Protein AF-A0A7C4DDV8-F1 (afdb_monomer_lite)

Secondary structure (DSSP, 8-state):
---STT--SSS---PPPP-SSS------SS-EEEEEEPTT-EEEEETTTEEEE-TT-EEEEEE--STTGGGTTTT-EEEEEESSEEEEEES--HHHHHHHHHHHHHHHHHHHHHHHHHHHHHHTT-----PPP-

Radius of gyration: 23.61 Å; chains: 1; bounding box: 50×37×75 Å

Structure (mmCIF, N/CA/C/O backbone):
data_AF-A0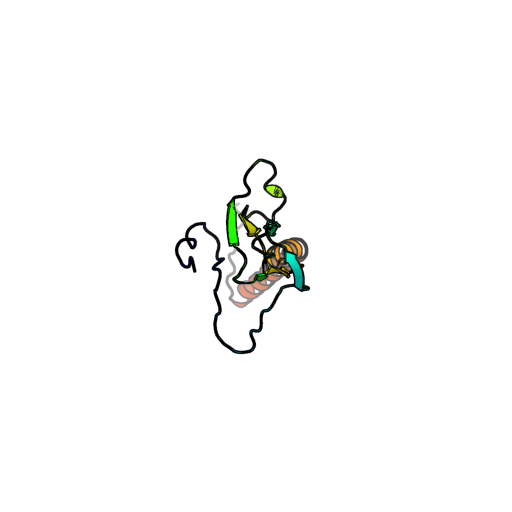A7C4DDV8-F1
#
_entry.id   AF-A0A7C4DDV8-F1
#
loop_
_atom_site.group_PDB
_atom_site.id
_atom_site.type_symbol
_atom_site.label_atom_id
_atom_site.label_alt_id
_atom_site.label_comp_id
_atom_site.label_asym_id
_atom_site.label_entity_id
_atom_site.label_seq_id
_atom_site.pdbx_PDB_ins_code
_atom_site.Cartn_x
_atom_site.Cartn_y
_atom_site.Cartn_z
_atom_site.occupancy
_atom_site.B_iso_or_equiv
_atom_site.auth_seq_id
_atom_site.auth_comp_id
_atom_site.auth_asym_id
_atom_site.auth_atom_id
_atom_site.pdbx_PDB_model_num
ATOM 1 N N . TRP A 1 1 ? -19.532 3.954 0.491 1.00 43.31 1 TRP A N 1
ATOM 2 C CA . TRP A 1 1 ? -19.492 3.662 -0.957 1.00 43.31 1 TRP A CA 1
ATOM 3 C C . TRP A 1 1 ? -19.506 5.002 -1.683 1.00 43.31 1 TRP A C 1
ATOM 5 O O . TRP A 1 1 ? -20.475 5.733 -1.536 1.00 43.31 1 TRP A O 1
ATOM 15 N N . GLN A 1 2 ? -18.420 5.367 -2.368 1.00 38.16 2 GLN A N 1
ATOM 16 C CA . GLN A 1 2 ? -18.270 6.601 -3.174 1.00 38.16 2 GLN A CA 1
ATOM 17 C C . GLN A 1 2 ? -17.723 6.240 -4.568 1.00 38.16 2 GLN A C 1
ATOM 19 O O . GLN A 1 2 ? -16.854 6.903 -5.129 1.00 38.16 2 GLN A O 1
ATOM 24 N N . GLY A 1 3 ? -18.153 5.100 -5.093 1.00 46.12 3 GLY A N 1
ATOM 25 C CA . GLY A 1 3 ? -17.775 4.639 -6.412 1.00 46.12 3 GLY A CA 1
A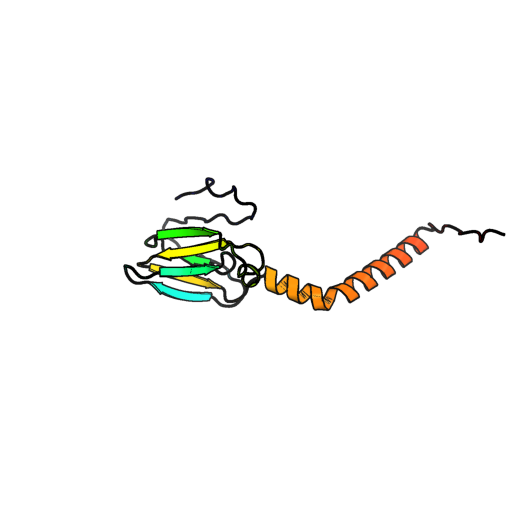TOM 26 C C . GLY A 1 3 ? -18.160 5.610 -7.525 1.00 46.12 3 GLY A C 1
ATOM 27 O O . GLY A 1 3 ? -19.008 6.498 -7.405 1.00 46.12 3 GLY A O 1
ATOM 28 N N . PHE A 1 4 ? -17.416 5.424 -8.604 1.00 47.19 4 PHE A N 1
ATOM 29 C CA . PHE A 1 4 ? -17.421 6.146 -9.869 1.00 47.19 4 PHE A CA 1
ATOM 30 C C . PHE A 1 4 ? -17.168 7.666 -9.830 1.00 47.19 4 PHE A C 1
ATOM 32 O O . PHE A 1 4 ? -16.542 8.183 -10.749 1.00 47.19 4 PHE A O 1
ATOM 39 N N . LYS A 1 5 ? -17.526 8.403 -8.769 1.00 43.47 5 LYS A N 1
ATOM 40 C CA . LYS A 1 5 ? -17.364 9.872 -8.726 1.00 43.47 5 LYS A CA 1
ATOM 41 C C . LYS A 1 5 ? -15.909 10.358 -8.648 1.00 43.47 5 LYS A C 1
ATOM 43 O O . LYS A 1 5 ? -15.659 11.536 -8.875 1.00 43.47 5 LYS A O 1
ATOM 48 N N . ARG A 1 6 ? -14.943 9.472 -8.372 1.00 48.41 6 ARG A N 1
ATOM 49 C CA . ARG A 1 6 ? -13.496 9.770 -8.397 1.00 48.41 6 ARG A CA 1
ATOM 50 C C . ARG A 1 6 ? -12.725 9.081 -9.528 1.00 48.41 6 ARG A C 1
ATOM 52 O O . ARG A 1 6 ? -11.508 9.197 -9.568 1.00 48.41 6 ARG A O 1
ATOM 59 N N . GLY A 1 7 ? -13.413 8.493 -10.512 1.00 46.41 7 GLY A N 1
ATOM 60 C CA . GLY A 1 7 ? -12.787 8.034 -11.764 1.00 46.41 7 GLY A CA 1
ATOM 61 C C . GLY A 1 7 ? -12.263 9.166 -12.667 1.00 46.41 7 GLY A C 1
ATOM 62 O O . GLY A 1 7 ? -11.968 8.928 -13.830 1.00 46.41 7 GLY A O 1
ATOM 63 N N . LEU A 1 8 ? -12.171 10.404 -12.161 1.00 45.28 8 LEU A N 1
ATOM 64 C CA . LEU A 1 8 ? -11.960 11.620 -12.947 1.00 45.28 8 LEU A CA 1
ATOM 65 C C . LEU A 1 8 ? -10.683 12.397 -12.579 1.00 45.28 8 LEU A C 1
ATOM 67 O O . LEU A 1 8 ? -10.655 13.619 -12.682 1.00 45.28 8 LEU A O 1
ATOM 71 N N . PHE A 1 9 ? -9.616 11.713 -12.158 1.00 46.75 9 PHE A N 1
ATOM 72 C CA . PHE A 1 9 ? -8.291 12.337 -11.999 1.00 46.75 9 PHE A CA 1
ATOM 73 C C . PHE A 1 9 ? -7.160 11.501 -12.609 1.00 46.75 9 PHE A C 1
ATOM 75 O O . PHE A 1 9 ? -6.079 11.393 -12.045 1.00 46.75 9 PHE A O 1
ATOM 82 N N . GLY A 1 10 ? -7.412 10.943 -13.795 1.00 47.81 10 GLY A N 1
ATOM 83 C CA . GLY A 1 10 ? -6.357 10.572 -14.738 1.00 47.81 10 GLY A CA 1
ATOM 84 C C . GLY A 1 10 ? -5.558 9.304 -14.444 1.00 47.81 10 GLY A C 1
ATOM 85 O O . GLY A 1 10 ? -4.703 8.992 -15.260 1.00 47.81 10 GLY A O 1
ATOM 86 N N . GLN A 1 11 ? -5.820 8.563 -13.363 1.00 56.41 11 GLN A N 1
ATOM 87 C CA . GLN A 1 11 ? -5.169 7.276 -13.087 1.00 56.41 11 GLN A CA 1
ATOM 88 C C . GLN A 1 11 ? -6.176 6.228 -12.587 1.00 56.41 11 GLN A C 1
ATOM 90 O O . GLN A 1 11 ? -7.175 6.534 -11.936 1.00 56.41 11 GLN A O 1
ATOM 95 N N . SER A 1 12 ? -5.903 4.981 -12.954 1.00 55.62 12 SER A N 1
ATOM 96 C CA . SER A 1 12 ? -6.744 3.781 -12.915 1.00 55.62 12 SER A CA 1
ATOM 97 C C . SER A 1 12 ? -6.936 3.167 -11.521 1.00 55.62 12 SER A C 1
ATOM 99 O O . SER A 1 12 ? -6.891 1.948 -11.375 1.00 55.62 12 SER A O 1
ATOM 101 N N . LEU A 1 13 ? -7.142 3.983 -10.487 1.00 61.62 13 LEU A N 1
ATOM 102 C CA . LEU A 1 13 ? -7.438 3.496 -9.139 1.00 61.62 13 LEU A CA 1
ATOM 103 C C . LEU A 1 13 ? -8.928 3.649 -8.831 1.00 61.62 13 LEU A C 1
ATOM 105 O O . LEU A 1 13 ? -9.445 4.752 -8.650 1.00 61.62 13 LEU A O 1
ATOM 109 N N . PHE A 1 14 ? -9.620 2.516 -8.746 1.00 72.38 14 PHE A N 1
ATOM 110 C CA . PHE A 1 14 ? -10.970 2.428 -8.206 1.00 72.38 14 PHE A CA 1
ATOM 111 C C . PHE A 1 14 ? -10.936 1.603 -6.922 1.00 72.38 14 PHE A C 1
ATOM 113 O O . PHE A 1 14 ? -10.376 0.513 -6.873 1.00 72.38 14 PHE A O 1
ATOM 120 N N . MET A 1 15 ? -11.544 2.138 -5.869 1.00 81.56 15 MET A N 1
ATOM 121 C CA . MET A 1 15 ? -11.661 1.436 -4.600 1.00 81.56 15 MET A CA 1
ATOM 122 C C . MET A 1 15 ? -12.907 0.559 -4.615 1.00 81.56 15 MET A C 1
ATOM 124 O O . MET A 1 15 ? -14.009 1.037 -4.902 1.00 81.56 15 MET A O 1
ATOM 128 N N . LEU A 1 16 ? -12.733 -0.717 -4.295 1.00 88.19 16 LEU A N 1
ATOM 129 C CA . LEU A 1 16 ? -13.822 -1.679 -4.195 1.00 88.19 16 LEU A CA 1
ATOM 130 C C . LEU A 1 16 ? -14.273 -1.785 -2.736 1.00 88.19 16 LEU A C 1
ATOM 132 O O . LEU A 1 16 ? -13.446 -1.943 -1.844 1.00 88.19 16 LEU A O 1
ATOM 136 N N . LYS A 1 17 ? -15.587 -1.720 -2.490 1.00 89.81 17 LYS A N 1
ATOM 137 C CA . LYS A 1 17 ? -16.166 -2.135 -1.204 1.00 89.81 17 LYS A CA 1
ATOM 138 C C . LYS A 1 17 ? -16.675 -3.560 -1.365 1.00 89.81 17 LYS A C 1
ATOM 140 O O . LYS A 1 17 ? -17.528 -3.804 -2.214 1.00 89.81 17 LYS A O 1
ATOM 145 N N . VAL A 1 18 ? -16.177 -4.461 -0.531 1.00 92.06 18 VAL A N 1
ATOM 146 C CA . VAL A 1 18 ? -16.659 -5.840 -0.422 1.00 92.06 18 VAL A CA 1
ATOM 147 C C . VAL A 1 18 ? -17.506 -5.954 0.848 1.00 92.06 18 VAL A C 1
ATOM 149 O O . VAL A 1 18 ? -17.205 -5.315 1.853 1.00 92.06 18 VAL A O 1
ATOM 152 N N . SER A 1 19 ? -18.598 -6.715 0.790 1.00 93.81 19 SER A N 1
ATOM 153 C CA . SER A 1 19 ? -19.496 -6.981 1.920 1.00 93.81 19 SER A CA 1
ATOM 154 C C . SER A 1 19 ? -20.131 -8.359 1.765 1.00 93.81 19 SER A C 1
ATOM 156 O O . SER A 1 19 ? -20.447 -8.748 0.641 1.00 93.81 19 SER A O 1
ATOM 158 N N . GLY A 1 20 ? -20.366 -9.058 2.870 1.00 94.88 20 GLY A N 1
ATOM 159 C CA . GLY A 1 20 ? -20.937 -10.404 2.894 1.00 94.88 20 GLY A CA 1
ATOM 160 C C . GLY A 1 20 ? -20.190 -11.299 3.878 1.00 94.88 20 GLY A C 1
ATOM 161 O O . GLY A 1 20 ? -19.327 -10.826 4.615 1.00 94.88 20 GLY A O 1
ATOM 162 N N . GLU A 1 21 ? -20.514 -12.587 3.867 1.00 96.19 21 GLU A N 1
ATOM 163 C CA . GLU A 1 21 ? -19.883 -13.597 4.717 1.00 96.19 21 GLU A CA 1
ATOM 164 C C . GLU A 1 21 ? -19.090 -14.578 3.849 1.00 96.19 21 GLU A C 1
ATOM 166 O O . GLU A 1 21 ? -19.619 -15.155 2.899 1.00 96.19 21 GLU A O 1
ATOM 171 N N . GLY A 1 22 ? -17.804 -14.749 4.151 1.00 95.56 22 GLY A N 1
ATOM 172 C CA . GLY A 1 22 ? -16.916 -15.630 3.400 1.00 95.56 22 GLY A CA 1
ATOM 173 C C . GLY A 1 22 ? -15.451 -15.220 3.509 1.00 95.56 22 GLY A C 1
ATOM 174 O O . GLY A 1 22 ? -15.106 -14.248 4.180 1.00 95.56 22 GLY A O 1
ATOM 175 N N . LEU A 1 23 ? -14.581 -15.973 2.837 1.00 95.56 23 LEU A N 1
ATOM 176 C CA . LEU A 1 23 ? -13.158 -15.654 2.743 1.00 95.56 23 LEU A CA 1
ATOM 177 C C . LEU A 1 23 ? -12.909 -14.671 1.596 1.00 95.56 23 LEU A C 1
ATOM 179 O O . LEU A 1 23 ? -13.321 -14.917 0.462 1.00 95.56 23 LEU A O 1
ATOM 183 N N . LEU A 1 24 ? -12.188 -13.588 1.887 1.00 92.75 24 LEU A N 1
ATOM 184 C CA . LEU A 1 24 ? -11.685 -12.645 0.893 1.00 92.75 24 LEU A CA 1
ATOM 185 C C . LEU A 1 24 ? -10.178 -12.838 0.731 1.00 92.75 24 LEU A C 1
ATOM 187 O O . LEU A 1 24 ? -9.424 -12.739 1.697 1.00 92.75 24 LEU A O 1
ATOM 191 N N . PHE A 1 25 ? -9.744 -13.073 -0.503 1.00 94.69 25 PHE A N 1
ATOM 192 C CA . PHE A 1 25 ? -8.332 -13.134 -0.858 1.00 94.69 25 PHE A CA 1
ATOM 193 C C . PHE A 1 25 ? -7.935 -11.844 -1.572 1.00 94.69 25 PHE A C 1
ATOM 195 O O . PHE A 1 25 ? -8.598 -11.428 -2.522 1.00 94.69 25 PHE A O 1
ATOM 202 N N . VAL A 1 26 ? -6.843 -11.232 -1.121 1.00 92.56 26 VAL A N 1
ATOM 203 C CA . VAL A 1 26 ? -6.222 -10.060 -1.749 1.00 92.56 26 VAL A CA 1
ATOM 204 C C . VAL A 1 26 ? -4.766 -10.377 -2.062 1.00 92.56 26 VAL A C 1
ATOM 206 O O . VAL A 1 26 ? -4.126 -11.141 -1.339 1.00 92.56 26 VAL A O 1
ATOM 209 N N . ASN A 1 27 ? -4.237 -9.805 -3.139 1.00 93.00 27 ASN A N 1
ATOM 210 C CA . ASN A 1 27 ? -2.821 -9.901 -3.474 1.00 93.00 27 ASN A CA 1
ATOM 211 C C . ASN A 1 27 ? -2.131 -8.550 -3.258 1.00 93.00 27 ASN A C 1
ATOM 213 O O . ASN A 1 27 ? -2.757 -7.498 -3.341 1.00 93.00 27 ASN A O 1
ATOM 217 N N . ALA A 1 28 ? -0.825 -8.602 -3.026 1.00 94.56 28 ALA A N 1
ATOM 218 C CA . ALA A 1 28 ? 0.043 -7.441 -2.889 1.00 94.56 28 ALA A CA 1
ATOM 219 C C . ALA A 1 28 ? 1.328 -7.668 -3.687 1.00 94.56 28 ALA A C 1
ATOM 221 O O . ALA A 1 28 ? 1.714 -8.812 -3.947 1.00 94.56 28 ALA A O 1
ATOM 222 N N . PHE A 1 29 ? 2.006 -6.587 -4.065 1.00 94.56 29 PHE A N 1
ATOM 223 C CA . PHE A 1 29 ? 3.360 -6.663 -4.600 1.00 94.56 29 PHE A CA 1
ATOM 224 C C . PHE A 1 29 ? 4.376 -6.478 -3.464 1.00 94.56 29 PHE A C 1
ATOM 226 O O . PHE A 1 29 ? 4.488 -5.409 -2.869 1.00 94.56 29 PHE A O 1
ATOM 233 N N . GLY A 1 30 ? 5.110 -7.544 -3.136 1.00 95.19 30 GLY A N 1
ATOM 234 C CA . GLY A 1 30 ? 5.963 -7.596 -1.946 1.00 95.19 30 GLY A CA 1
ATOM 235 C C . GLY A 1 30 ? 5.245 -8.208 -0.741 1.00 95.19 30 GLY A C 1
ATOM 236 O O . GLY A 1 30 ? 4.447 -9.130 -0.890 1.00 95.19 30 GLY A O 1
ATOM 237 N N . ALA A 1 31 ? 5.573 -7.728 0.457 1.00 96.88 31 ALA A N 1
ATOM 238 C CA . ALA A 1 31 ? 4.935 -8.158 1.700 1.00 96.88 31 ALA A CA 1
ATOM 239 C C . ALA A 1 31 ? 3.722 -7.274 2.018 1.00 96.88 31 ALA A C 1
ATOM 241 O O . ALA A 1 31 ? 3.671 -6.126 1.577 1.00 96.88 31 ALA A O 1
ATOM 242 N N . ILE A 1 32 ? 2.781 -7.805 2.801 1.00 97.31 32 ILE A N 1
ATOM 243 C CA . ILE A 1 32 ?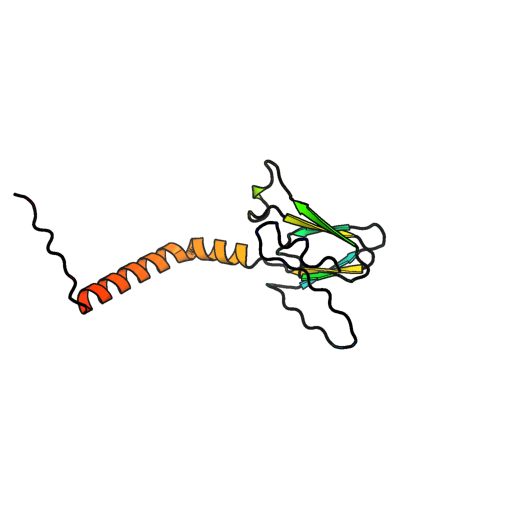 1.692 -7.024 3.395 1.00 97.31 32 ILE A CA 1
ATOM 244 C C . ILE A 1 32 ? 2.127 -6.601 4.795 1.00 97.31 32 ILE A C 1
ATOM 246 O O . ILE A 1 32 ? 2.467 -7.453 5.616 1.00 97.31 32 ILE A O 1
ATOM 250 N N . ASP A 1 33 ? 2.088 -5.301 5.056 1.00 97.44 33 ASP A N 1
ATOM 251 C CA . ASP A 1 33 ? 2.297 -4.709 6.372 1.00 97.44 33 ASP A CA 1
ATOM 252 C C . ASP A 1 33 ? 0.965 -4.169 6.914 1.00 97.44 33 ASP A C 1
ATOM 254 O O . ASP A 1 33 ? 0.169 -3.581 6.176 1.00 97.44 33 ASP A O 1
ATOM 258 N N . ARG A 1 34 ? 0.689 -4.430 8.194 1.00 98.06 34 ARG A N 1
ATOM 259 C CA . ARG A 1 34 ? -0.608 -4.180 8.835 1.00 98.06 34 ARG A CA 1
ATOM 260 C C . ARG A 1 34 ? -0.453 -3.117 9.913 1.00 98.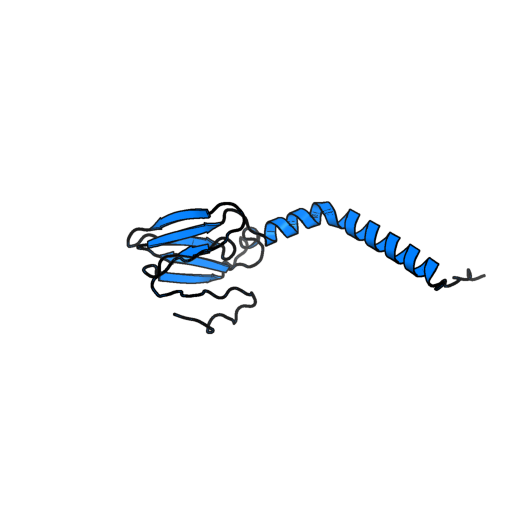06 34 ARG A C 1
ATOM 262 O O . ARG A 1 34 ? 0.315 -3.291 10.855 1.00 98.06 34 ARG A O 1
ATOM 269 N N . HIS A 1 35 ? -1.264 -2.072 9.812 1.00 98.25 35 HIS A N 1
ATOM 270 C CA . HIS A 1 35 ? -1.288 -0.938 10.728 1.00 98.25 35 HIS A CA 1
ATOM 271 C C . HIS A 1 35 ? -2.654 -0.842 11.401 1.00 98.25 35 HIS A C 1
ATOM 273 O O . HIS A 1 35 ? -3.660 -0.631 10.726 1.00 98.25 35 HIS A O 1
ATOM 279 N N . SER A 1 36 ? -2.683 -0.962 12.728 1.00 98.50 36 SER A N 1
ATOM 280 C CA . SER A 1 36 ? -3.907 -0.781 13.513 1.00 98.50 36 SER A CA 1
ATOM 281 C C . SER A 1 36 ? -4.029 0.681 13.922 1.00 98.50 36 SER A C 1
ATOM 283 O O . SER A 1 36 ? -3.158 1.203 14.620 1.00 98.50 36 SER A O 1
ATOM 285 N N . LEU A 1 37 ? -5.097 1.342 13.478 1.00 98.50 37 LEU A N 1
ATOM 286 C CA . LEU A 1 37 ? -5.411 2.720 13.831 1.00 98.50 37 LEU A CA 1
ATOM 287 C C . LEU A 1 37 ? -6.483 2.744 14.913 1.00 98.50 37 LEU A C 1
ATOM 289 O O . LEU A 1 37 ? -7.573 2.193 14.753 1.00 98.50 37 LEU A O 1
ATOM 293 N N . LYS A 1 38 ? -6.205 3.443 16.010 1.00 98.19 38 LYS A N 1
ATOM 294 C CA . LYS A 1 38 ? -7.201 3.767 17.034 1.00 98.19 38 LYS A CA 1
ATOM 295 C C . LYS A 1 38 ? -8.092 4.919 16.570 1.00 98.19 38 LYS A C 1
ATOM 297 O O . LYS A 1 38 ? -7.826 5.609 15.586 1.00 98.19 38 LYS A O 1
ATOM 302 N N . SER A 1 39 ? -9.172 5.155 17.310 1.00 97.50 39 SER A N 1
ATOM 303 C CA . SER A 1 39 ? -10.047 6.304 17.067 1.00 97.50 39 SER A CA 1
ATOM 304 C C . SER A 1 39 ? -9.257 7.613 17.145 1.00 97.50 39 SER A C 1
ATOM 306 O O . SER A 1 39 ? -8.630 7.898 18.163 1.00 97.50 39 SER A O 1
ATOM 308 N N . GLY A 1 40 ? -9.326 8.418 16.085 1.00 96.00 40 GLY A N 1
ATOM 309 C CA . GLY A 1 40 ? -8.607 9.692 15.974 1.00 96.00 40 GLY A CA 1
ATOM 310 C C . GLY A 1 40 ? -7.179 9.583 15.430 1.00 96.00 40 GLY A C 1
ATOM 311 O O . GLY A 1 40 ? -6.588 10.614 15.119 1.00 96.00 40 GLY A O 1
ATOM 312 N N . GLU A 1 41 ? -6.637 8.373 15.261 1.00 98.25 41 GLU A N 1
ATOM 313 C CA . GLU A 1 41 ? -5.364 8.162 14.568 1.00 98.25 41 GLU A CA 1
ATOM 314 C C . GLU A 1 41 ? -5.566 8.167 13.049 1.00 98.25 41 GLU A C 1
ATOM 316 O O . GLU A 1 41 ? -6.656 7.891 12.536 1.00 98.25 41 GLU A O 1
ATOM 321 N N . SER A 1 42 ? -4.502 8.500 12.320 1.00 97.56 42 SER A N 1
ATOM 322 C CA . SER A 1 42 ? -4.523 8.529 10.860 1.00 97.56 42 SER A CA 1
ATOM 323 C C . SER A 1 42 ? -3.206 8.061 10.260 1.00 97.56 42 SER A C 1
ATOM 325 O O . SER A 1 42 ? -2.153 8.189 10.885 1.00 97.56 42 SER A O 1
ATOM 327 N N . LEU A 1 43 ? -3.283 7.545 9.037 1.00 96.38 43 LEU A N 1
ATOM 328 C CA . LEU A 1 43 ? -2.149 7.106 8.239 1.00 96.38 43 LEU A CA 1
ATOM 329 C C . LEU A 1 43 ? -2.279 7.665 6.823 1.00 96.38 43 LEU A C 1
ATOM 331 O O . LEU A 1 43 ? -3.299 7.469 6.164 1.00 96.38 43 LEU A O 1
ATOM 335 N N . ILE A 1 44 ? -1.238 8.349 6.349 1.00 93.75 44 ILE A N 1
ATOM 336 C CA . ILE A 1 44 ? -1.138 8.802 4.958 1.00 93.75 44 ILE A CA 1
ATOM 337 C C . ILE A 1 44 ? -0.364 7.743 4.180 1.00 93.75 44 ILE A C 1
ATOM 339 O O . ILE A 1 44 ? 0.786 7.454 4.505 1.00 93.75 44 ILE A O 1
ATOM 343 N N . VAL A 1 45 ? -0.996 7.185 3.153 1.00 91.12 45 VAL A N 1
ATOM 344 C CA . VAL A 1 45 ? -0.455 6.102 2.333 1.00 91.12 45 VAL A CA 1
ATOM 345 C C . VAL A 1 45 ? -0.418 6.547 0.876 1.00 91.12 45 VAL A C 1
ATOM 347 O O . VAL A 1 45 ? -1.368 7.145 0.368 1.00 91.12 45 VAL A O 1
ATOM 350 N N . ASP A 1 46 ? 0.680 6.252 0.189 1.00 87.06 46 ASP A N 1
ATOM 351 C CA . ASP A 1 46 ? 0.752 6.373 -1.265 1.00 87.06 46 ASP A CA 1
ATOM 352 C C . ASP A 1 46 ? -0.278 5.438 -1.932 1.00 87.06 46 ASP A C 1
ATOM 354 O O . ASP A 1 46 ? -0.476 4.300 -1.499 1.00 87.06 46 ASP A O 1
ATOM 358 N N . ASN A 1 47 ? -0.952 5.899 -2.987 1.00 84.31 47 ASN A N 1
ATOM 359 C CA . ASN A 1 47 ? -2.031 5.127 -3.609 1.00 84.31 47 ASN A CA 1
ATOM 360 C C . ASN A 1 47 ? -1.578 3.778 -4.189 1.00 84.31 47 ASN A C 1
ATOM 362 O O . ASN A 1 47 ? -2.388 2.855 -4.242 1.00 84.31 47 ASN A O 1
ATOM 366 N N . TYR A 1 48 ? -0.312 3.634 -4.586 1.00 85.81 48 TYR A N 1
ATOM 367 C CA . TYR A 1 48 ? 0.241 2.358 -5.049 1.00 85.81 48 TYR A CA 1
ATOM 368 C C . TYR A 1 48 ? 0.728 1.446 -3.938 1.00 85.81 48 TYR A C 1
ATOM 370 O O . TYR A 1 48 ? 1.149 0.325 -4.215 1.00 85.81 48 TYR A O 1
ATOM 378 N N . HIS A 1 49 ? 0.677 1.904 -2.693 1.00 91.69 49 HIS A N 1
ATOM 379 C CA . HIS A 1 49 ? 1.036 1.107 -1.531 1.00 91.69 49 HIS A CA 1
ATOM 380 C C . HIS A 1 49 ? -0.193 0.665 -0.734 1.00 91.69 49 HIS A C 1
ATOM 382 O O . HIS A 1 49 ? -0.091 -0.269 0.053 1.00 91.69 49 HIS A O 1
ATOM 388 N N . LEU A 1 50 ? -1.364 1.271 -0.937 1.00 92.25 50 LEU A N 1
ATOM 389 C CA . LEU A 1 50 ? -2.586 0.887 -0.235 1.00 92.25 50 LEU A CA 1
ATOM 390 C C . LEU A 1 50 ? -3.192 -0.403 -0.815 1.00 92.25 50 LEU A C 1
ATOM 392 O O . LEU A 1 50 ? -3.548 -0.447 -1.990 1.00 92.25 50 LEU A O 1
ATOM 396 N N . VAL A 1 51 ? -3.361 -1.433 0.022 1.00 94.88 51 VAL A N 1
ATOM 397 C CA . VAL A 1 51 ? -3.966 -2.723 -0.368 1.00 94.88 51 VAL A CA 1
ATOM 398 C C . VAL A 1 51 ? -5.437 -2.774 0.031 1.00 94.88 51 VAL A C 1
ATOM 400 O O . VAL A 1 51 ? -6.307 -3.023 -0.800 1.00 94.88 51 VAL A O 1
ATOM 403 N N . ALA A 1 52 ? -5.721 -2.550 1.314 1.00 95.56 52 ALA A N 1
ATOM 404 C CA . ALA A 1 52 ? -7.065 -2.618 1.876 1.00 95.56 52 ALA A CA 1
ATOM 405 C C . ALA A 1 52 ? -7.127 -1.869 3.209 1.00 95.56 52 ALA A C 1
ATOM 407 O O . ALA A 1 52 ? -6.101 -1.581 3.820 1.00 95.56 52 ALA A O 1
ATOM 408 N N . PHE A 1 53 ? -8.334 -1.581 3.677 1.00 96.31 53 PHE A N 1
ATOM 409 C CA . PHE A 1 53 ? -8.574 -1.109 5.034 1.00 96.31 53 PHE A CA 1
ATOM 410 C C . PHE A 1 53 ? -10.000 -1.455 5.464 1.00 96.31 53 PHE A C 1
ATOM 412 O O . PHE A 1 53 ? -10.876 -1.645 4.612 1.00 96.31 53 PHE A O 1
ATOM 419 N N . ASP A 1 54 ? -10.217 -1.541 6.773 1.00 96.44 54 ASP A N 1
ATOM 420 C CA . ASP A 1 54 ? -11.523 -1.864 7.345 1.00 96.44 54 ASP A CA 1
ATOM 421 C C . ASP A 1 54 ? -12.573 -0.811 6.993 1.00 96.44 54 ASP A C 1
ATOM 423 O O . ASP A 1 54 ? -12.293 0.383 6.883 1.00 96.44 54 ASP A O 1
ATOM 427 N N . ASP A 1 55 ? -13.830 -1.229 6.863 1.00 94.31 55 ASP A N 1
ATOM 428 C CA . ASP A 1 55 ? -14.902 -0.306 6.498 1.00 94.31 55 ASP A CA 1
ATOM 429 C C . ASP A 1 55 ? -15.336 0.646 7.624 1.00 94.31 55 ASP A C 1
ATOM 431 O O . ASP A 1 55 ? -16.101 1.582 7.371 1.00 94.31 55 ASP A O 1
ATOM 435 N N . THR A 1 56 ? -14.807 0.438 8.831 1.00 96.19 56 THR A N 1
ATOM 436 C CA . THR A 1 56 ? -14.892 1.353 9.973 1.00 96.19 56 THR A CA 1
ATOM 437 C C . THR A 1 56 ? -14.008 2.587 9.797 1.00 96.19 56 THR A C 1
ATOM 439 O O . THR A 1 56 ? -14.278 3.623 10.408 1.00 96.19 56 THR A O 1
ATOM 442 N N . CYS A 1 57 ? -12.987 2.515 8.939 1.00 96.25 57 CYS A N 1
ATOM 443 C CA . CYS A 1 57 ? -12.112 3.639 8.646 1.00 96.25 57 CYS A CA 1
ATOM 444 C C . CYS A 1 57 ? -12.782 4.650 7.705 1.00 96.25 57 CYS A C 1
ATOM 446 O O . CYS A 1 57 ? -13.468 4.311 6.734 1.00 96.25 57 CYS A O 1
ATOM 448 N N . ARG A 1 58 ? -12.505 5.935 7.934 1.00 94.38 58 ARG A N 1
ATOM 449 C CA . ARG A 1 58 ? -12.832 7.013 6.989 1.00 94.38 58 ARG A CA 1
ATOM 450 C C . ARG A 1 58 ? -11.596 7.321 6.150 1.00 94.38 58 ARG A C 1
ATOM 452 O O . ARG A 1 58 ? -10.490 7.213 6.655 1.00 94.38 58 ARG A O 1
ATOM 459 N N . TYR A 1 59 ? -11.749 7.759 4.902 1.00 92.00 59 TYR A N 1
ATOM 460 C CA . TYR A 1 59 ? -10.591 8.112 4.073 1.00 92.00 59 TYR A CA 1
ATOM 461 C C . TYR A 1 59 ? -10.817 9.363 3.224 1.00 92.00 59 TYR A C 1
ATOM 463 O O . TYR A 1 59 ? -11.955 9.708 2.889 1.00 92.00 59 TYR A O 1
ATOM 471 N N . ASP A 1 60 ? -9.720 10.020 2.852 1.00 88.31 60 ASP A N 1
ATOM 472 C CA . ASP A 1 60 ? -9.696 11.073 1.841 1.00 88.31 60 ASP A CA 1
ATOM 473 C C . ASP A 1 60 ? -8.506 10.903 0.887 1.00 88.31 60 ASP A C 1
ATOM 475 O O . ASP A 1 60 ? -7.408 10.551 1.301 1.00 88.31 60 ASP A O 1
ATOM 479 N N . VAL A 1 61 ? -8.731 11.174 -0.399 1.00 85.44 61 VAL A N 1
ATOM 480 C CA . VAL A 1 61 ? -7.702 11.118 -1.443 1.00 85.44 61 VAL A CA 1
ATOM 481 C C . VAL A 1 61 ? -7.287 12.545 -1.736 1.00 85.44 61 VAL A C 1
ATOM 483 O O . VAL A 1 61 ? -8.100 13.356 -2.193 1.00 85.44 61 VAL A O 1
ATOM 486 N N . LYS A 1 62 ? -6.022 12.849 -1.478 1.00 80.31 62 LYS A N 1
ATOM 487 C CA . LYS A 1 62 ? -5.462 14.191 -1.585 1.00 80.31 62 LYS A CA 1
ATOM 488 C C . LYS A 1 62 ? -4.424 14.224 -2.692 1.00 80.31 62 LYS A C 1
ATOM 490 O O . LYS A 1 62 ? -3.631 13.300 -2.849 1.00 80.31 62 LYS A O 1
ATOM 495 N N . LYS A 1 63 ? -4.411 15.326 -3.444 1.00 73.94 63 LYS A N 1
ATOM 496 C CA . LYS A 1 63 ? -3.278 15.650 -4.309 1.00 73.94 63 LYS A CA 1
ATOM 497 C C . LYS A 1 63 ? -2.128 16.135 -3.441 1.00 73.94 63 LYS A C 1
ATOM 499 O O . LYS A 1 63 ? -2.273 17.113 -2.713 1.00 73.94 63 LYS A O 1
ATOM 504 N N . PHE A 1 64 ? -0.994 15.467 -3.537 1.00 65.25 64 PHE A N 1
ATOM 505 C CA . PHE A 1 64 ? 0.261 15.909 -2.966 1.00 65.25 64 PHE A CA 1
ATOM 506 C C . PHE A 1 64 ? 1.009 16.729 -4.028 1.00 65.25 64 PHE A C 1
ATOM 508 O O . PHE A 1 64 ? 1.560 16.172 -4.974 1.00 65.25 64 PHE A O 1
ATOM 515 N N . GLY A 1 65 ? 0.973 18.066 -3.925 1.00 56.72 65 GLY A N 1
ATOM 516 C CA . GLY A 1 65 ? 1.438 18.954 -4.999 1.00 56.72 65 GLY A CA 1
ATOM 517 C C . GLY A 1 65 ? 2.068 20.266 -4.526 1.00 56.72 65 GLY A C 1
ATOM 518 O O . GLY A 1 65 ? 1.368 21.223 -4.216 1.00 56.72 65 GLY A O 1
ATOM 519 N N . GLY A 1 66 ? 3.403 20.290 -4.544 1.00 59.88 66 GLY A N 1
ATOM 520 C CA . GLY A 1 66 ? 4.328 21.428 -4.434 1.00 59.88 66 GLY A CA 1
ATOM 521 C C . GLY A 1 66 ? 5.731 20.980 -4.899 1.00 59.88 66 GLY A C 1
ATOM 522 O O . GLY A 1 66 ? 5.879 19.829 -5.311 1.00 59.88 66 GLY A O 1
ATOM 523 N N . LEU A 1 67 ? 6.773 21.824 -4.797 1.00 51.19 67 LEU A N 1
ATOM 524 C CA . LEU A 1 67 ? 8.186 21.539 -5.184 1.00 51.19 67 LEU A CA 1
ATOM 525 C C . LEU A 1 67 ? 8.798 20.246 -4.581 1.00 51.19 67 LEU A C 1
ATOM 527 O O . LEU A 1 67 ? 9.873 19.827 -4.993 1.00 51.19 67 LEU A O 1
ATOM 531 N N . LYS A 1 68 ? 8.120 19.603 -3.621 1.00 52.97 68 LYS A N 1
ATOM 532 C CA . LYS A 1 68 ? 8.495 18.316 -3.004 1.00 52.97 68 LYS A CA 1
ATOM 533 C C . LYS A 1 68 ? 7.833 17.080 -3.651 1.00 52.97 68 LYS A C 1
ATOM 535 O O . LYS A 1 68 ? 8.056 15.968 -3.186 1.00 52.97 68 LYS A O 1
ATOM 540 N N . SER A 1 69 ? 7.013 17.258 -4.692 1.00 53.66 69 SER A N 1
ATOM 541 C CA . SER A 1 69 ? 6.235 16.195 -5.367 1.00 53.66 69 SER A CA 1
ATOM 542 C C . SER A 1 69 ? 7.076 15.153 -6.116 1.00 53.66 69 SER A C 1
ATOM 544 O O . SER A 1 69 ? 6.565 14.091 -6.454 1.00 53.66 69 SER A O 1
ATOM 546 N N . THR A 1 70 ? 8.373 15.397 -6.305 1.00 51.22 70 THR A N 1
ATOM 547 C CA . THR A 1 70 ? 9.298 14.491 -7.003 1.00 51.22 70 THR A CA 1
ATOM 548 C C . THR A 1 70 ? 9.574 13.180 -6.248 1.00 51.22 70 THR A C 1
ATOM 550 O O . THR A 1 70 ? 10.101 12.247 -6.836 1.00 51.22 70 THR A O 1
ATOM 553 N N . ILE A 1 71 ? 9.224 13.080 -4.957 1.00 53.62 71 ILE A N 1
ATOM 554 C CA . ILE A 1 71 ? 9.601 11.936 -4.099 1.00 53.62 71 ILE A CA 1
ATOM 555 C C . ILE A 1 71 ? 8.587 10.769 -4.161 1.00 53.62 71 ILE A C 1
ATOM 557 O O . ILE A 1 71 ? 8.950 9.647 -3.834 1.00 53.62 71 ILE A O 1
ATOM 561 N N . LEU A 1 72 ? 7.346 10.988 -4.618 1.00 55.28 72 LEU A N 1
ATOM 562 C CA . LEU A 1 72 ? 6.263 9.981 -4.589 1.00 55.28 72 LEU A CA 1
ATOM 563 C C . LEU A 1 72 ? 5.916 9.406 -5.977 1.00 55.28 72 LEU A C 1
ATOM 565 O O . LEU A 1 72 ? 4.757 9.400 -6.383 1.00 55.28 72 LEU A O 1
ATOM 569 N N . GLY A 1 73 ? 6.917 8.994 -6.760 1.00 55.44 73 GLY A N 1
ATOM 570 C CA . GLY A 1 73 ? 6.672 8.190 -7.973 1.00 55.44 73 GLY A CA 1
ATOM 571 C C . GLY A 1 73 ? 5.862 8.869 -9.092 1.00 55.44 73 GLY A C 1
ATOM 572 O O . GLY A 1 73 ? 5.348 8.192 -9.978 1.00 55.44 73 GLY A O 1
ATOM 573 N N . GLY A 1 74 ? 5.738 10.203 -9.072 1.00 55.78 74 GLY A N 1
ATOM 574 C CA . GLY A 1 74 ? 5.222 11.007 -10.189 1.00 55.78 74 GLY A CA 1
ATOM 575 C C . GLY A 1 74 ? 3.702 11.201 -10.271 1.00 55.78 74 GLY A C 1
ATOM 576 O O . GLY A 1 74 ? 3.258 11.999 -11.094 1.00 55.78 74 GLY A O 1
ATOM 577 N N . GLU A 1 75 ? 2.893 10.555 -9.425 1.00 64.81 75 GLU A N 1
ATOM 578 C CA . GLU A 1 75 ? 1.423 10.665 -9.528 1.00 64.81 75 GLU A CA 1
ATOM 579 C C . GLU A 1 75 ? 0.793 11.695 -8.599 1.00 64.81 75 GLU A C 1
ATOM 581 O O . GLU A 1 75 ? -0.312 12.177 -8.858 1.00 64.81 75 GLU A O 1
ATOM 586 N N . GLY A 1 76 ? 1.505 12.071 -7.535 1.00 68.94 76 GLY A N 1
ATOM 587 C CA . GLY A 1 76 ? 1.091 13.152 -6.646 1.00 68.94 76 GLY A CA 1
ATOM 588 C C . GLY A 1 76 ? -0.281 12.921 -6.009 1.00 68.94 76 GLY A C 1
ATOM 589 O O . GLY A 1 76 ? -1.000 13.890 -5.775 1.00 68.94 76 GLY A O 1
ATOM 590 N N . LEU A 1 77 ? -0.671 11.670 -5.743 1.00 77.62 77 LEU A N 1
ATOM 591 C CA . LEU A 1 77 ? -1.901 11.321 -5.032 1.00 77.62 77 LEU A CA 1
ATOM 592 C C . LEU A 1 77 ? -1.591 10.417 -3.840 1.00 77.62 77 LEU A C 1
ATOM 594 O O . LEU A 1 77 ? -0.920 9.400 -3.975 1.00 77.62 77 LEU A O 1
ATOM 598 N N . VAL A 1 78 ? -2.143 10.774 -2.685 1.00 85.06 78 VAL A N 1
ATOM 599 C CA . VAL A 1 78 ? -2.070 9.982 -1.455 1.00 85.06 78 VAL A CA 1
ATOM 600 C C . VAL A 1 78 ? -3.470 9.760 -0.901 1.00 85.06 78 VAL A C 1
ATOM 602 O O . VAL A 1 78 ? -4.367 10.585 -1.102 1.00 85.06 78 VAL A O 1
ATOM 605 N N . THR A 1 79 ? -3.650 8.669 -0.170 1.00 89.19 79 THR A N 1
ATOM 606 C CA . THR A 1 79 ? -4.858 8.385 0.599 1.00 89.19 79 THR A CA 1
ATOM 607 C C . THR A 1 79 ? -4.549 8.522 2.081 1.00 89.19 79 THR A C 1
ATOM 609 O O . THR A 1 79 ? -3.690 7.829 2.614 1.00 89.19 79 THR A O 1
ATOM 612 N N . GLU A 1 80 ? -5.261 9.413 2.759 1.00 93.50 80 GLU A N 1
ATOM 613 C CA . GLU A 1 80 ? -5.223 9.532 4.213 1.00 93.50 80 GLU A CA 1
ATOM 614 C C . GLU A 1 80 ? -6.388 8.748 4.808 1.00 93.50 80 GLU A C 1
ATOM 616 O O . GLU A 1 80 ? -7.552 9.043 4.524 1.00 93.50 80 GLU A O 1
ATOM 621 N N . VAL A 1 81 ? -6.062 7.734 5.605 1.00 95.75 81 VAL A N 1
ATOM 622 C CA . VAL A 1 81 ? -7.005 6.842 6.281 1.00 95.75 81 VAL A CA 1
ATOM 623 C C . VAL A 1 81 ? -7.075 7.230 7.752 1.00 95.75 81 VAL A C 1
ATOM 625 O O . VAL A 1 81 ? -6.047 7.425 8.390 1.00 95.75 81 VAL A O 1
ATOM 628 N N . TYR A 1 82 ? -8.283 7.341 8.289 1.00 97.94 82 TYR A N 1
ATOM 629 C CA . TYR A 1 82 ? -8.580 7.694 9.672 1.00 97.94 82 TYR A CA 1
ATOM 630 C C . TYR A 1 82 ? -9.250 6.505 10.358 1.00 97.94 82 TYR A C 1
ATOM 632 O O . TYR A 1 82 ? -10.238 5.982 9.836 1.00 97.94 82 TYR A O 1
ATOM 640 N N . GLY A 1 83 ? -8.734 6.113 11.523 1.00 97.62 83 GLY A N 1
ATOM 641 C CA . GLY A 1 83 ? -9.274 5.018 12.325 1.00 97.62 83 GLY A CA 1
ATOM 642 C C . GLY A 1 83 ? -10.620 5.344 12.997 1.00 97.62 83 GLY A C 1
ATOM 643 O O . GLY A 1 83 ? -11.102 6.481 12.930 1.00 97.62 83 GLY A O 1
ATOM 644 N N . PRO A 1 84 ? -11.217 4.368 13.704 1.00 98.38 84 PRO A N 1
ATOM 645 C CA . PRO A 1 84 ? -10.605 3.097 14.091 1.00 98.38 84 PRO A CA 1
ATOM 646 C C . PRO A 1 84 ? -10.689 2.005 13.014 1.00 98.38 84 PRO A C 1
ATOM 648 O O . PRO A 1 84 ? -11.698 1.906 12.319 1.00 98.38 84 PRO A O 1
ATOM 651 N N . GLY A 1 85 ? -9.664 1.155 12.931 1.00 98.25 85 GLY A N 1
ATOM 652 C CA . GLY A 1 85 ? -9.638 -0.028 12.063 1.00 98.25 85 GLY A CA 1
ATOM 653 C C . GLY A 1 85 ? -8.233 -0.392 11.591 1.00 98.25 85 GLY A C 1
ATOM 654 O O . GLY A 1 85 ? -7.250 0.262 11.937 1.00 98.25 85 GLY A O 1
ATOM 655 N N . GLU A 1 86 ? -8.141 -1.445 10.795 1.00 98.25 86 GLU A N 1
ATOM 656 C CA . GLU A 1 86 ? -6.893 -1.924 10.216 1.00 98.25 86 GLU A CA 1
ATOM 657 C C . GLU A 1 86 ? -6.655 -1.338 8.826 1.00 98.25 86 GLU A C 1
ATOM 659 O O . GLU A 1 86 ? -7.574 -1.189 8.017 1.00 98.25 86 GLU A O 1
ATOM 664 N N . VAL A 1 87 ? -5.393 -1.031 8.537 1.00 98.12 87 VAL A N 1
ATOM 665 C CA . VAL A 1 87 ? -4.912 -0.598 7.225 1.00 98.12 87 VAL A CA 1
ATOM 666 C C . VAL A 1 87 ? -3.819 -1.553 6.772 1.00 98.12 87 VAL A C 1
ATOM 668 O O . VAL A 1 87 ? -2.869 -1.827 7.502 1.00 98.12 87 VAL A O 1
ATOM 671 N N . TYR A 1 88 ? -3.951 -2.055 5.551 1.00 97.69 88 TYR A N 1
ATOM 672 C CA . TYR A 1 88 ? -3.032 -3.000 4.935 1.00 97.69 88 TYR A CA 1
ATOM 673 C C . TYR A 1 88 ? -2.305 -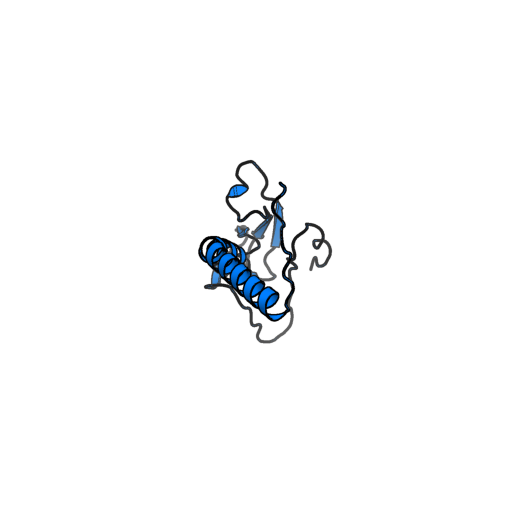2.308 3.790 1.00 97.69 88 TYR A C 1
ATOM 675 O O . TYR A 1 88 ? -2.939 -1.782 2.867 1.00 97.69 88 TYR A O 1
ATOM 683 N N . ILE A 1 89 ? -0.977 -2.329 3.841 1.00 96.75 89 ILE A N 1
ATOM 684 C CA . ILE A 1 89 ? -0.114 -1.726 2.828 1.00 96.75 89 ILE A CA 1
ATOM 685 C C . ILE A 1 89 ? 0.814 -2.774 2.218 1.00 96.75 89 ILE A C 1
ATOM 687 O O . ILE A 1 89 ? 1.160 -3.760 2.865 1.00 96.75 89 ILE A O 1
ATOM 691 N N . GLN A 1 90 ? 1.223 -2.569 0.970 1.00 96.12 90 GLN A N 1
ATOM 692 C CA . GLN A 1 90 ? 2.219 -3.396 0.297 1.00 96.12 90 GLN A CA 1
ATOM 693 C C . GLN A 1 90 ? 3.593 -2.738 0.354 1.00 96.12 90 GLN A C 1
ATOM 695 O O . GLN A 1 90 ? 3.695 -1.519 0.293 1.00 96.12 90 GLN A O 1
ATOM 700 N N . THR A 1 91 ? 4.658 -3.532 0.460 1.00 94.25 91 THR A N 1
ATOM 701 C CA . THR A 1 91 ? 6.021 -2.997 0.632 1.00 94.25 91 THR A CA 1
ATOM 702 C C . THR A 1 91 ? 6.725 -2.611 -0.663 1.00 94.25 91 THR A C 1
ATOM 704 O O . THR A 1 91 ? 7.839 -2.086 -0.614 1.00 94.25 91 THR A O 1
ATOM 707 N N . LYS A 1 92 ? 6.137 -2.911 -1.825 1.00 93.25 92 LYS A N 1
ATOM 708 C CA . LYS A 1 92 ? 6.711 -2.564 -3.125 1.00 93.25 92 LYS A CA 1
ATOM 709 C C . LYS A 1 92 ? 5.656 -1.979 -4.049 1.00 93.25 92 LYS A C 1
ATOM 711 O O . LYS A 1 92 ? 4.513 -2.422 -4.066 1.00 93.25 92 LYS A O 1
ATOM 716 N N . ASN A 1 93 ? 6.099 -1.071 -4.906 1.00 88.88 93 ASN A N 1
ATOM 717 C CA . ASN A 1 93 ? 5.325 -0.540 -6.014 1.00 88.88 93 ASN A CA 1
ATOM 718 C C . ASN A 1 93 ? 5.795 -1.177 -7.329 1.00 88.88 93 ASN A C 1
ATOM 720 O O . ASN A 1 93 ? 6.980 -1.146 -7.664 1.00 88.88 93 ASN A O 1
ATOM 724 N N . ILE A 1 94 ? 4.865 -1.769 -8.083 1.00 86.94 94 ILE A N 1
ATOM 725 C CA . ILE A 1 94 ? 5.185 -2.404 -9.367 1.00 86.94 94 ILE A CA 1
ATOM 726 C C . ILE A 1 94 ? 5.672 -1.388 -10.403 1.00 86.94 94 ILE A C 1
ATOM 728 O O . ILE A 1 94 ? 6.534 -1.722 -11.209 1.00 86.94 94 ILE A O 1
ATOM 732 N N . ARG A 1 95 ? 5.167 -0.149 -10.362 1.00 83.25 95 ARG A N 1
ATOM 733 C CA . ARG A 1 95 ? 5.580 0.922 -11.275 1.00 83.25 95 ARG A CA 1
ATOM 734 C C . ARG A 1 95 ? 7.045 1.274 -11.048 1.00 83.25 95 ARG A C 1
ATOM 736 O O . ARG A 1 95 ? 7.837 1.161 -11.971 1.00 83.25 95 ARG A O 1
ATOM 743 N N . GLU A 1 96 ? 7.412 1.569 -9.803 1.00 85.50 96 GLU A N 1
ATOM 744 C CA . GLU A 1 96 ? 8.804 1.857 -9.430 1.00 85.50 96 GLU A CA 1
ATOM 745 C C . GLU A 1 96 ? 9.740 0.696 -9.780 1.00 85.50 96 GLU A C 1
ATOM 747 O O . GLU A 1 96 ? 10.856 0.909 -10.249 1.00 85.50 96 GLU A O 1
ATOM 752 N N . PHE A 1 97 ? 9.282 -0.546 -9.592 1.00 90.19 97 PHE A N 1
ATOM 753 C CA . PHE A 1 97 ? 10.055 -1.722 -9.980 1.00 90.19 97 PHE A CA 1
ATOM 754 C C . PHE A 1 97 ? 10.268 -1.817 -11.495 1.00 90.19 97 PHE A C 1
ATOM 756 O O . PHE A 1 97 ? 11.374 -2.132 -11.931 1.00 90.19 97 PHE A O 1
ATOM 763 N N . VAL A 1 98 ? 9.236 -1.547 -12.298 1.00 90.31 98 VAL A N 1
ATOM 764 C CA . VAL A 1 98 ? 9.335 -1.545 -13.764 1.00 90.31 98 VAL A CA 1
ATOM 765 C C . VAL A 1 98 ? 10.244 -0.421 -14.248 1.00 90.31 98 VAL A C 1
ATOM 767 O O . VAL A 1 98 ? 11.087 -0.673 -15.106 1.00 90.31 98 VAL A O 1
ATOM 770 N N . ASP A 1 99 ? 10.123 0.777 -13.679 1.00 89.06 99 ASP A N 1
ATOM 771 C CA . ASP A 1 99 ? 10.959 1.923 -14.041 1.00 89.06 99 ASP A CA 1
ATOM 772 C C . ASP A 1 99 ? 12.435 1.626 -13.743 1.00 89.06 99 ASP A C 1
ATOM 774 O O . ASP A 1 99 ? 13.296 1.773 -14.611 1.00 89.06 99 ASP A O 1
ATOM 778 N N . TRP A 1 100 ? 12.729 1.085 -12.556 1.00 91.44 100 TRP A N 1
ATOM 779 C CA . TRP A 1 100 ? 14.074 0.620 -12.213 1.00 91.44 100 TRP A CA 1
ATOM 780 C C . TRP A 1 100 ? 14.582 -0.475 -13.162 1.00 91.44 100 TRP A C 1
ATOM 782 O O . TRP A 1 100 ? 15.737 -0.456 -13.590 1.00 91.44 100 TRP A O 1
ATOM 792 N N . LEU A 1 101 ? 13.730 -1.442 -13.506 1.00 93.25 101 LEU A N 1
ATOM 793 C CA . LEU A 1 101 ? 14.103 -2.532 -14.402 1.00 93.25 101 LEU A CA 1
ATOM 794 C C . LEU A 1 101 ? 14.406 -2.019 -15.817 1.00 93.25 101 LEU A C 1
ATOM 796 O O . LEU A 1 101 ? 15.328 -2.513 -16.470 1.00 93.25 101 LEU A O 1
ATOM 800 N N . TRP A 1 102 ? 13.646 -1.031 -16.290 1.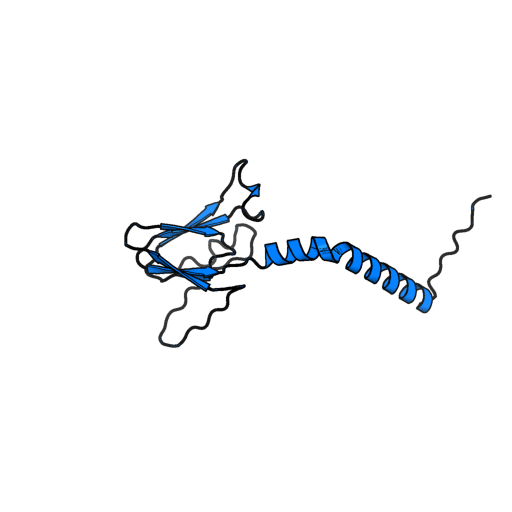00 92.81 102 TRP A N 1
ATOM 801 C CA . TRP A 1 102 ? 13.843 -0.410 -17.594 1.00 92.81 102 TRP A CA 1
ATOM 802 C C . TRP A 1 102 ? 15.210 0.269 -17.698 1.00 92.81 102 TRP A C 1
ATOM 804 O O . TRP A 1 102 ? 15.920 0.042 -18.678 1.00 92.81 102 TRP A O 1
ATOM 814 N N . GLU A 1 103 ? 15.644 0.995 -16.667 1.00 93.38 103 GLU A N 1
ATOM 815 C CA . GLU A 1 103 ? 16.986 1.598 -16.620 1.00 93.38 103 GLU A CA 1
ATOM 816 C C . GLU A 1 103 ? 18.097 0.565 -16.866 1.00 93.38 103 GLU A C 1
ATOM 818 O O . GLU A 1 103 ? 19.058 0.829 -17.588 1.00 93.38 103 GLU A O 1
ATOM 823 N N . LEU A 1 104 ? 17.932 -0.656 -16.354 1.00 93.50 104 LEU A N 1
ATOM 824 C CA . LEU A 1 104 ? 18.908 -1.733 -16.527 1.00 93.50 104 LEU A CA 1
ATOM 825 C C . LEU A 1 104 ? 18.801 -2.453 -17.874 1.00 93.50 104 LEU A C 1
ATOM 827 O O . LEU A 1 104 ? 19.807 -2.925 -18.408 1.00 93.50 104 LEU A O 1
ATOM 831 N N . LEU A 1 105 ? 17.589 -2.598 -18.411 1.00 95.38 105 LEU A N 1
ATOM 832 C CA . LEU A 1 105 ? 17.336 -3.474 -19.555 1.00 95.38 105 LEU A CA 1
ATOM 833 C C . LEU A 1 105 ? 17.171 -2.744 -20.889 1.00 95.38 105 LEU A C 1
ATOM 835 O O . LEU A 1 105 ? 17.354 -3.391 -21.926 1.00 95.38 105 LEU A O 1
ATOM 839 N N . HIS A 1 106 ? 16.865 -1.442 -20.903 1.00 93.50 106 HIS A N 1
ATOM 840 C CA . HIS A 1 106 ? 16.475 -0.727 -22.125 1.00 93.50 106 HIS A CA 1
ATOM 841 C C . HIS A 1 106 ? 17.508 -0.885 -23.249 1.00 93.50 106 HIS A C 1
ATOM 843 O O . HIS A 1 106 ? 17.152 -1.289 -24.354 1.00 93.50 106 HIS A O 1
ATOM 849 N N . ALA A 1 107 ? 18.802 -0.713 -22.961 1.00 93.31 107 ALA A N 1
ATOM 850 C CA . ALA A 1 107 ? 19.864 -0.835 -23.961 1.00 93.31 107 ALA A CA 1
ATOM 851 C C . ALA A 1 107 ? 19.916 -2.229 -24.616 1.00 93.31 107 ALA A C 1
ATOM 853 O O . ALA A 1 107 ? 20.118 -2.361 -25.829 1.00 93.31 107 ALA A O 1
ATOM 854 N N . ARG A 1 108 ? 19.699 -3.293 -23.831 1.00 92.81 108 ARG A N 1
ATOM 855 C CA . ARG A 1 108 ? 19.690 -4.673 -24.336 1.00 92.81 108 ARG A CA 1
ATOM 856 C C . ARG A 1 108 ? 18.432 -4.958 -25.151 1.00 92.81 108 ARG A C 1
ATOM 858 O O . ARG A 1 108 ? 18.526 -5.607 -26.197 1.00 92.81 108 ARG A O 1
ATOM 865 N N . VAL A 1 109 ? 17.280 -4.473 -24.691 1.00 93.25 109 VAL A N 1
ATOM 866 C CA . VAL A 1 109 ? 15.997 -4.601 -25.397 1.00 93.25 109 VAL A CA 1
ATOM 867 C C . VAL A 1 109 ? 16.070 -3.894 -26.750 1.00 93.25 109 VAL A C 1
ATOM 869 O O . VAL A 1 109 ? 15.765 -4.506 -27.772 1.00 93.25 109 VAL A O 1
ATOM 872 N N . GLU A 1 110 ? 16.565 -2.656 -26.784 1.00 93.81 110 GLU A N 1
ATOM 873 C CA . GLU A 1 110 ? 16.710 -1.878 -28.017 1.00 93.81 110 GLU A CA 1
ATOM 874 C C . GLU A 1 110 ? 17.690 -2.516 -29.004 1.00 93.81 110 GLU A C 1
ATOM 876 O O . GLU A 1 110 ? 17.400 -2.598 -30.198 1.00 93.81 110 GLU A O 1
ATOM 881 N N . THR A 1 111 ? 18.835 -3.004 -28.520 1.00 94.19 111 THR A N 1
ATOM 882 C CA . THR A 1 111 ? 19.834 -3.667 -29.371 1.00 94.19 111 THR A CA 1
ATOM 883 C C . THR A 1 111 ? 19.261 -4.936 -29.996 1.00 94.19 111 THR A C 1
ATOM 885 O O . THR A 1 111 ? 19.348 -5.119 -31.208 1.00 94.19 111 THR A O 1
ATOM 888 N N . THR A 1 112 ? 18.613 -5.782 -29.191 1.00 93.75 112 THR A N 1
ATOM 889 C CA . THR A 1 112 ? 17.996 -7.027 -29.675 1.00 93.75 112 THR A CA 1
ATOM 890 C C . THR A 1 112 ? 16.906 -6.727 -30.703 1.00 93.75 112 THR A C 1
ATOM 892 O O . THR A 1 112 ? 16.893 -7.324 -31.777 1.00 93.75 112 THR A O 1
ATOM 895 N N . ALA A 1 113 ? 16.042 -5.746 -30.423 1.00 92.00 113 ALA A N 1
ATOM 896 C CA . ALA A 1 113 ? 14.983 -5.334 -31.338 1.00 92.00 113 ALA A CA 1
ATOM 897 C C . ALA A 1 113 ? 15.536 -4.832 -32.684 1.00 92.00 113 ALA A C 1
ATOM 899 O O . ALA A 1 113 ? 15.008 -5.198 -33.736 1.00 92.00 113 ALA A O 1
ATOM 900 N N . ARG A 1 114 ? 16.620 -4.040 -32.671 1.00 93.12 114 ARG A N 1
ATOM 901 C CA . ARG A 1 114 ? 17.294 -3.566 -33.893 1.00 93.12 114 ARG A CA 1
ATOM 902 C C . ARG A 1 114 ? 17.879 -4.724 -34.703 1.00 93.12 114 ARG A C 1
ATOM 904 O O . ARG A 1 114 ? 17.628 -4.781 -35.905 1.00 93.12 114 ARG A O 1
ATOM 911 N N . THR A 1 115 ? 18.589 -5.657 -34.067 1.00 93.94 115 THR A N 1
ATOM 912 C CA . THR A 1 115 ? 19.176 -6.825 -34.749 1.00 93.94 115 THR A CA 1
ATOM 913 C C . THR A 1 115 ? 18.101 -7.712 -35.371 1.00 93.94 115 THR A C 1
ATOM 915 O O . THR A 1 115 ? 18.161 -8.004 -36.563 1.00 93.94 115 THR A O 1
ATOM 918 N N . THR A 1 116 ? 17.054 -8.067 -34.619 1.00 91.81 116 THR A N 1
ATOM 919 C CA . THR A 1 116 ? 15.942 -8.874 -35.147 1.00 91.81 116 THR A CA 1
ATOM 920 C C . THR A 1 116 ? 15.223 -8.170 -36.302 1.00 91.81 116 THR A C 1
ATOM 922 O O . THR A 1 116 ? 14.834 -8.818 -37.276 1.00 91.81 116 THR A O 1
ATOM 925 N N . ALA A 1 117 ? 15.064 -6.842 -36.237 1.00 90.38 117 ALA A N 1
ATOM 926 C CA . ALA A 1 117 ? 14.483 -6.069 -37.330 1.00 90.38 117 ALA A CA 1
ATOM 927 C C . ALA A 1 117 ? 15.372 -6.068 -38.587 1.00 90.38 117 ALA A C 1
ATOM 929 O O . ALA A 1 117 ? 14.838 -6.153 -39.692 1.00 90.38 117 ALA A O 1
ATOM 930 N N . MET A 1 118 ? 16.702 -6.004 -38.439 1.00 89.19 118 MET A N 1
ATOM 931 C CA . MET A 1 118 ? 17.650 -6.112 -39.557 1.00 89.19 118 MET A CA 1
ATOM 932 C C . MET A 1 118 ? 17.587 -7.495 -40.214 1.00 89.19 118 MET A C 1
ATOM 934 O O . MET A 1 118 ? 17.340 -7.574 -41.413 1.00 89.19 118 MET A O 1
ATOM 938 N N . GLU A 1 119 ? 17.677 -8.577 -39.436 1.00 90.69 119 GLU A N 1
ATOM 939 C CA . GLU A 1 119 ? 17.579 -9.949 -39.959 1.00 90.69 119 GLU A CA 1
ATOM 940 C C . GLU A 1 119 ? 16.240 -10.213 -40.662 1.00 90.69 119 GLU A C 1
ATOM 942 O O . GLU A 1 119 ? 16.164 -10.933 -41.658 1.00 90.69 119 GLU A O 1
ATOM 947 N N . LYS A 1 120 ? 15.140 -9.657 -40.132 1.00 87.81 120 LYS A N 1
ATOM 948 C CA . LYS A 1 120 ? 13.823 -9.759 -40.769 1.00 87.81 120 LYS A CA 1
ATOM 949 C C . LYS A 1 120 ? 13.796 -9.020 -42.111 1.00 87.81 120 LYS A C 1
ATOM 951 O O . LYS A 1 120 ? 13.323 -9.592 -43.086 1.00 87.81 120 LYS A O 1
ATOM 956 N N . ARG A 1 121 ? 14.349 -7.804 -42.183 1.00 84.00 121 ARG A N 1
ATOM 957 C CA . ARG A 1 121 ? 14.439 -7.022 -43.431 1.00 84.00 121 ARG A CA 1
ATOM 958 C C . ARG A 1 121 ? 15.313 -7.694 -44.489 1.00 84.00 121 ARG A C 1
ATOM 960 O O . ARG A 1 121 ? 14.949 -7.668 -45.661 1.00 84.00 121 ARG A O 1
ATOM 967 N N . GLU A 1 122 ? 16.420 -8.314 -44.082 1.00 84.69 122 GLU A N 1
ATOM 968 C CA . GLU A 1 122 ? 17.279 -9.104 -44.973 1.00 84.69 122 GLU A CA 1
ATOM 969 C C . GLU A 1 122 ? 16.549 -10.337 -45.516 1.00 84.69 122 GLU A C 1
ATOM 971 O O . GLU A 1 122 ? 16.550 -10.559 -46.726 1.00 84.69 122 GLU A O 1
ATOM 976 N N . ARG A 1 123 ? 15.854 -11.098 -44.654 1.00 81.44 123 ARG A N 1
ATOM 977 C CA . ARG A 1 123 ? 15.026 -12.245 -45.079 1.00 81.44 123 ARG A CA 1
ATOM 978 C C . ARG A 1 123 ? 13.898 -11.852 -46.031 1.00 81.44 123 ARG A C 1
ATOM 980 O O . ARG A 1 123 ? 13.559 -12.629 -46.916 1.00 81.44 123 ARG A O 1
ATOM 987 N N . GLU A 1 124 ? 13.312 -10.673 -45.847 1.00 86.00 124 GLU A N 1
ATOM 988 C CA . GLU A 1 124 ? 12.210 -10.168 -46.675 1.00 86.00 124 GLU A CA 1
ATOM 989 C C . GLU A 1 124 ? 12.690 -9.477 -47.969 1.00 86.00 124 GLU A C 1
ATOM 991 O O . GLU A 1 124 ? 11.865 -9.058 -48.778 1.00 86.00 124 GLU A O 1
ATOM 996 N N . GLY A 1 125 ? 14.006 -9.368 -48.204 1.00 70.94 125 GLY A N 1
ATOM 997 C CA . GLY A 1 125 ? 14.568 -8.809 -49.441 1.00 70.94 125 GLY A CA 1
ATOM 998 C C . GLY A 1 125 ? 14.361 -7.298 -49.619 1.00 70.94 125 GLY A C 1
ATOM 999 O O . GLY A 1 125 ? 14.497 -6.779 -50.726 1.00 70.94 125 GLY A O 1
ATOM 1000 N N . ILE A 1 126 ? 14.039 -6.570 -48.545 1.00 67.12 126 ILE A N 1
ATOM 1001 C CA . ILE A 1 126 ? 13.744 -5.130 -48.581 1.00 67.12 126 ILE A CA 1
ATOM 1002 C C . ILE A 1 126 ? 15.057 -4.344 -48.407 1.00 67.12 126 ILE A C 1
ATOM 1004 O O . ILE A 1 126 ? 15.342 -3.802 -47.340 1.00 67.12 126 ILE A O 1
ATOM 1008 N N . GLY A 1 127 ? 15.899 -4.309 -49.445 1.00 58.19 127 GLY A N 1
ATOM 1009 C CA . GLY A 1 127 ? 17.159 -3.553 -49.461 1.00 58.19 127 GLY A CA 1
ATOM 1010 C C . GLY A 1 127 ? 17.086 -2.309 -50.351 1.00 58.19 127 GLY A C 1
ATOM 1011 O O . GLY A 1 127 ? 16.987 -2.431 -51.568 1.00 58.19 127 GLY A O 1
ATOM 1012 N N . PHE A 1 128 ? 17.180 -1.105 -49.773 1.00 57.47 128 PHE A N 1
ATOM 1013 C CA . PHE A 1 128 ? 17.413 0.126 -50.543 1.00 57.47 128 PHE A CA 1
ATOM 1014 C C . PHE A 1 128 ? 18.917 0.310 -50.785 1.00 57.47 128 PHE A C 1
ATOM 1016 O O . PHE A 1 128 ? 19.695 0.470 -49.845 1.00 57.47 128 PHE A O 1
ATOM 1023 N N . SER A 1 129 ? 19.317 0.332 -52.057 1.00 48.81 129 SER A N 1
ATOM 1024 C CA . SER A 1 129 ? 20.624 0.830 -52.492 1.00 48.81 129 SER A CA 1
ATOM 1025 C C . SER A 1 129 ? 20.646 2.354 -52.335 1.00 48.81 129 SER A C 1
ATOM 1027 O O . SER A 1 129 ? 20.019 3.067 -53.120 1.00 48.81 129 SER A O 1
ATOM 1029 N N . LEU A 1 130 ? 21.343 2.878 -51.319 1.00 50.09 130 LEU A N 1
ATOM 1030 C CA . LEU A 1 130 ? 21.744 4.286 -51.332 1.00 50.09 130 LEU A CA 1
ATOM 1031 C C . LEU A 1 130 ? 22.922 4.435 -52.302 1.00 50.09 130 LEU A C 1
ATOM 1033 O O . LEU A 1 130 ? 24.084 4.233 -51.944 1.00 50.09 130 LEU A O 1
ATOM 1037 N N . GLY A 1 131 ? 22.607 4.792 -53.547 1.00 42.12 131 GLY A N 1
ATOM 1038 C CA . GLY A 1 131 ? 23.593 5.284 -54.500 1.00 42.12 131 GLY A CA 1
ATOM 1039 C C . GLY A 1 131 ? 24.278 6.528 -53.935 1.00 42.12 131 GLY A C 1
ATOM 1040 O O . GLY A 1 131 ? 23.615 7.502 -53.579 1.00 42.12 131 GLY A O 1
ATOM 1041 N N . ARG A 1 132 ? 25.610 6.492 -53.828 1.00 37.16 132 ARG A N 1
ATOM 1042 C CA . ARG A 1 132 ? 26.402 7.674 -53.469 1.00 37.16 132 ARG A CA 1
ATOM 1043 C C . ARG A 1 132 ? 26.230 8.740 -54.563 1.00 37.16 132 ARG A C 1
ATOM 1045 O O . ARG A 1 132 ? 26.423 8.400 -55.733 1.00 37.16 132 ARG A O 1
ATOM 1052 N N . PRO A 1 133 ? 25.886 9.994 -54.226 1.00 49.66 133 PRO A N 1
ATOM 1053 C CA . PRO A 1 133 ? 25.906 11.073 -55.204 1.00 49.66 133 PRO A CA 1
ATOM 1054 C C . PRO A 1 133 ? 27.350 11.325 -55.665 1.00 49.66 133 PRO A C 1
ATOM 1056 O O . PRO A 1 133 ? 28.283 11.235 -54.863 1.00 49.66 133 PRO A O 1
ATOM 1059 N N . LYS A 1 134 ? 27.496 11.550 -56.975 1.00 50.91 134 LYS A N 1
ATOM 1060 C CA . LYS A 1 134 ? 28.755 11.882 -57.654 1.00 50.91 134 LYS A CA 1
ATOM 1061 C C . LYS A 1 134 ? 29.277 13.250 -57.241 1.00 50.91 134 LYS A C 1
ATOM 1063 O O . LYS A 1 134 ? 28.429 14.140 -57.012 1.00 50.91 134 LYS A O 1
#

Sequence (134 aa):
WQGFKRGLFGQSLFMLKVSGEGLLFVNAFGAIDRHSLKSGESLIVDNYHLVAFDDTCRYDVKKFGGLKSTILGGEGLVTEVYGPGEVYIQTKNIREFVDWLWELLHARVETTARTTAMEKREREGIGFSLGRPK

Foldseek 3Di:
DPPPPPPPQPDDDTDDDDDDDDDDDWDADADKDKDAADAFDKDKAQSQFWGDKDPQKDKDKDFQDDPPQPPRLPSRIIMMIGDRTMTITHPDGPSVVVVVVCVVCVVVVVVVVVVVVVVVCVVVVVDDDPDDDD

pLDDT: mean 81.65, std 18.52, range [37.16, 98.5]